Protein AF-U2QT17-F1 (afdb_monomer_lite)

Secondary structure (DSSP, 8-state):
--STTTTTSSSS-S--PPPS----HHHHHHHHSHHHHHTSHHHHHHHHHHHHTT-S----

Structure (mmCIF, N/CA/C/O backbone):
data_AF-U2QT17-F1
#
_entry.id   AF-U2QT17-F1
#
loop_
_atom_site.group_PDB
_atom_site.id
_atom_site.type_symbol
_atom_site.label_atom_id
_atom_site.label_alt_id
_atom_site.label_comp_id
_atom_site.label_asym_id
_atom_site.label_entity_id
_atom_site.label_seq_id
_atom_site.pdbx_PDB_ins_code
_atom_site.Cartn_x
_atom_site.Cartn_y
_atom_site.Cartn_z
_atom_site.occupancy
_atom_site.B_iso_or_equiv
_atom_site.auth_seq_id
_atom_site.auth_comp_id
_atom_site.auth_asym_id
_atom_site.auth_atom_id
_atom_site.pdbx_PDB_model_num
ATOM 1 N N . MET A 1 1 ? 10.037 -22.182 -49.202 1.00 51.12 1 MET A N 1
ATOM 2 C CA . MET A 1 1 ? 9.203 -21.910 -48.003 1.00 51.12 1 MET A CA 1
ATOM 3 C C . MET A 1 1 ? 9.887 -20.908 -47.059 1.00 51.12 1 MET A C 1
ATOM 5 O O . MET A 1 1 ? 10.231 -21.270 -45.946 1.00 51.12 1 MET A O 1
ATOM 9 N N . VAL A 1 2 ? 10.120 -19.652 -47.473 1.00 54.84 2 VAL A N 1
ATOM 10 C CA . VAL A 1 2 ? 10.788 -18.656 -46.587 1.00 54.84 2 VAL A CA 1
ATOM 11 C C . VAL A 1 2 ? 10.142 -17.257 -46.630 1.00 5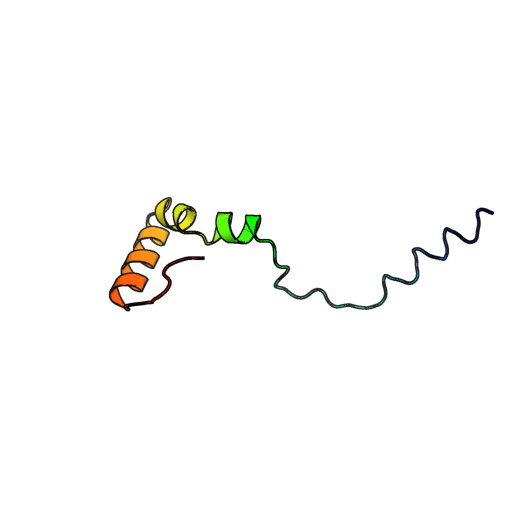4.84 2 VAL A C 1
ATOM 13 O O . VAL A 1 2 ? 10.311 -16.465 -45.710 1.00 54.84 2 VAL A O 1
ATOM 16 N N . ILE A 1 3 ? 9.300 -16.963 -47.631 1.00 50.88 3 ILE A N 1
ATOM 17 C CA . ILE A 1 3 ? 8.682 -15.631 -47.813 1.00 50.88 3 ILE A CA 1
ATOM 18 C C . ILE A 1 3 ? 7.290 -15.530 -47.141 1.00 50.88 3 ILE A C 1
ATOM 20 O O . ILE A 1 3 ? 6.801 -14.436 -46.856 1.00 50.88 3 ILE A O 1
ATOM 24 N N . THR A 1 4 ? 6.653 -16.658 -46.801 1.00 54.91 4 THR A N 1
ATOM 25 C CA . THR A 1 4 ? 5.340 -16.689 -46.121 1.00 54.91 4 THR A CA 1
ATOM 26 C C . THR A 1 4 ? 5.429 -16.509 -44.600 1.00 54.91 4 THR A C 1
ATOM 28 O O . THR A 1 4 ? 4.450 -16.101 -43.974 1.00 54.91 4 THR A O 1
ATOM 31 N N . SER A 1 5 ? 6.602 -16.715 -43.992 1.00 54.34 5 SER A N 1
ATOM 32 C CA . SER A 1 5 ? 6.798 -16.587 -42.537 1.00 54.34 5 SER A CA 1
ATOM 33 C C . SER A 1 5 ? 6.968 -15.132 -42.073 1.00 54.34 5 SER A C 1
ATOM 35 O O . SER A 1 5 ? 6.560 -14.782 -40.966 1.00 54.34 5 SER A O 1
ATOM 37 N N . ILE A 1 6 ? 7.499 -14.251 -42.931 1.00 55.94 6 ILE A N 1
ATOM 38 C CA . ILE A 1 6 ? 7.725 -12.828 -42.609 1.00 55.94 6 ILE A CA 1
ATOM 39 C C . ILE A 1 6 ? 6.409 -12.026 -42.641 1.00 55.94 6 ILE A C 1
ATOM 41 O O . ILE A 1 6 ? 6.239 -11.073 -41.878 1.00 55.94 6 ILE A O 1
ATOM 45 N N . LYS A 1 7 ? 5.435 -12.428 -43.470 1.00 51.12 7 LYS A N 1
ATOM 46 C CA . LYS A 1 7 ? 4.116 -11.769 -43.554 1.00 51.12 7 LYS A CA 1
ATOM 47 C C . LYS A 1 7 ? 3.144 -12.171 -42.431 1.00 51.12 7 LYS A C 1
ATOM 49 O O . LYS A 1 7 ? 2.159 -11.469 -42.226 1.00 51.12 7 LYS A O 1
ATOM 54 N N . ARG A 1 8 ? 3.424 -13.233 -41.655 1.00 53.69 8 ARG A N 1
ATOM 55 C CA . ARG A 1 8 ? 2.561 -13.679 -40.536 1.00 53.69 8 ARG A CA 1
ATOM 56 C C . ARG A 1 8 ? 2.771 -12.884 -39.241 1.00 53.69 8 ARG A C 1
ATOM 58 O O . ARG A 1 8 ? 1.825 -12.695 -38.489 1.00 53.69 8 ARG A O 1
ATOM 65 N N . LYS A 1 9 ? 3.988 -12.380 -38.998 1.00 51.44 9 LYS A N 1
ATOM 66 C CA . LYS A 1 9 ? 4.326 -11.581 -37.801 1.00 51.44 9 LYS A CA 1
ATOM 67 C C . LYS A 1 9 ? 3.904 -10.111 -37.882 1.00 51.44 9 LYS A C 1
ATOM 69 O O . LYS A 1 9 ? 3.834 -9.455 -36.854 1.00 51.44 9 LYS A O 1
ATOM 74 N N . ARG A 1 10 ? 3.617 -9.594 -39.081 1.00 55.72 10 ARG A N 1
ATOM 75 C CA . ARG A 1 10 ? 3.306 -8.169 -39.295 1.00 55.72 10 ARG A CA 1
ATOM 76 C C . ARG A 1 10 ? 1.824 -7.806 -39.135 1.00 55.72 10 ARG A C 1
ATOM 78 O O . ARG A 1 10 ? 1.511 -6.629 -39.120 1.00 55.72 10 ARG A O 1
ATOM 85 N N . LYS A 1 11 ? 0.926 -8.794 -39.012 1.00 51.44 11 LYS A N 1
ATOM 86 C CA . LYS A 1 11 ? -0.539 -8.593 -39.011 1.00 51.44 11 LYS A CA 1
ATOM 87 C C . LYS A 1 11 ? -1.199 -8.667 -37.620 1.00 51.44 11 LYS A C 1
ATOM 89 O O . LYS A 1 11 ? -2.417 -8.701 -37.532 1.00 51.44 11 LYS A O 1
ATOM 94 N N . LEU A 1 12 ? -0.410 -8.730 -36.541 1.00 55.59 12 LEU A N 1
ATOM 95 C CA . LEU A 1 12 ? -0.905 -8.762 -35.149 1.00 55.59 12 LEU A CA 1
ATOM 96 C C . LEU A 1 12 ? -0.607 -7.474 -34.359 1.00 55.59 12 LEU A C 1
ATOM 98 O O . LEU A 1 12 ? -1.008 -7.362 -33.206 1.00 55.59 12 LEU A O 1
ATOM 102 N N . GLU A 1 13 ? 0.064 -6.504 -34.978 1.00 60.47 13 GLU A N 1
ATOM 103 C CA . GLU A 1 13 ? 0.423 -5.210 -34.384 1.00 60.47 13 GLU A CA 1
ATOM 104 C C . GLU A 1 13 ? -0.390 -4.081 -35.041 1.00 60.47 13 GLU A C 1
ATOM 106 O O . GLU A 1 13 ? 0.155 -3.095 -35.521 1.00 60.47 13 GLU A O 1
ATOM 111 N N . GLU A 1 14 ? -1.715 -4.229 -35.089 1.00 58.97 14 GLU A N 1
ATOM 112 C CA . GLU A 1 14 ? -2.623 -3.115 -35.377 1.00 58.97 14 GLU A CA 1
ATOM 113 C C . GLU A 1 14 ? -3.484 -2.828 -34.136 1.00 58.97 14 GLU A C 1
ATOM 115 O O . GLU A 1 14 ? -4.403 -3.564 -33.781 1.00 58.97 14 GLU A O 1
ATOM 120 N N . GLY A 1 15 ? -3.149 -1.733 -33.443 1.00 66.94 15 GLY A N 1
ATOM 121 C CA . GLY A 1 15 ? -4.156 -0.838 -32.866 1.00 66.94 15 GLY A CA 1
ATOM 122 C C . GLY A 1 15 ? -4.796 -1.169 -31.514 1.00 66.94 15 GLY A C 1
ATOM 123 O O . GLY A 1 15 ? -5.885 -0.668 -31.247 1.00 66.94 15 GLY A O 1
ATOM 124 N N . LYS A 1 16 ? -4.174 -1.941 -30.611 1.00 69.00 16 LYS A N 1
ATOM 125 C CA . LYS A 1 16 ? -4.721 -2.122 -29.246 1.00 69.00 16 LYS A CA 1
ATOM 126 C C . LYS A 1 16 ? -4.029 -1.199 -28.239 1.00 69.00 16 LYS A C 1
ATOM 128 O O . LYS A 1 16 ? -2.950 -1.514 -27.742 1.00 69.00 16 LYS A O 1
ATOM 133 N N . MET A 1 17 ? -4.657 -0.065 -27.905 1.00 83.81 17 MET A N 1
ATOM 134 C CA . MET A 1 17 ? -4.191 0.838 -26.838 1.00 83.81 17 MET A CA 1
ATOM 135 C C . MET A 1 17 ? -3.934 0.039 -25.551 1.00 83.81 17 MET A C 1
ATOM 137 O O . MET A 1 17 ? -4.860 -0.547 -24.973 1.00 83.81 17 MET A O 1
ATOM 141 N N . LYS A 1 18 ? -2.675 0.000 -25.096 1.00 81.56 18 LYS A N 1
ATOM 142 C CA . LYS A 1 18 ? -2.317 -0.693 -23.853 1.00 81.56 18 LYS A CA 1
ATOM 143 C C . LYS A 1 18 ? -3.005 0.006 -22.682 1.00 81.56 18 LYS A C 1
ATOM 145 O O . LYS A 1 18 ? -2.882 1.213 -22.499 1.00 81.56 18 LYS A O 1
ATOM 150 N N . ARG A 1 19 ? -3.747 -0.762 -21.882 1.00 89.12 19 ARG A N 1
ATOM 151 C CA . ARG A 1 19 ? -4.368 -0.257 -20.649 1.00 89.12 19 ARG A CA 1
ATOM 152 C C . ARG A 1 19 ? -3.290 0.007 -19.599 1.00 89.12 19 ARG A C 1
ATOM 154 O O . ARG A 1 19 ? -2.277 -0.690 -19.572 1.00 89.12 19 ARG A O 1
ATOM 161 N N . THR A 1 20 ? -3.517 0.987 -18.728 1.00 92.44 20 THR A N 1
ATOM 162 C CA . THR A 1 20 ? -2.561 1.389 -17.679 1.00 92.44 20 THR A CA 1
ATOM 163 C C . THR A 1 20 ? -2.284 0.261 -16.689 1.00 92.44 20 THR A C 1
ATOM 165 O O . THR A 1 20 ? -1.146 0.052 -16.273 1.00 92.44 20 THR A O 1
ATOM 168 N N . TYR A 1 21 ? -3.315 -0.510 -16.347 1.00 91.56 21 TYR A N 1
ATOM 169 C CA . TYR A 1 21 ? -3.168 -1.686 -15.510 1.00 91.56 21 TYR A CA 1
ATOM 170 C C . TYR A 1 21 ? -2.871 -2.922 -16.359 1.00 91.56 21 TYR A C 1
ATOM 172 O O . TYR A 1 21 ? -3.743 -3.453 -17.045 1.00 91.56 21 TYR A O 1
ATOM 180 N N . GLN A 1 22 ? -1.623 -3.379 -16.280 1.00 92.88 22 GLN A N 1
ATOM 181 C CA . GLN A 1 22 ? -1.187 -4.678 -16.785 1.00 92.88 22 GLN A CA 1
ATOM 182 C C . GLN A 1 22 ? -0.957 -5.598 -15.574 1.00 92.88 22 GLN A C 1
ATOM 184 O O . GLN A 1 22 ? 0.043 -5.425 -14.866 1.00 92.88 22 GLN A O 1
ATOM 189 N N . PRO A 1 23 ? -1.892 -6.518 -15.260 1.00 94.19 23 PRO A N 1
ATOM 190 C CA . PRO A 1 23 ? -1.868 -7.263 -14.008 1.00 94.19 23 PRO A CA 1
ATOM 191 C C . PRO A 1 23 ? -0.647 -8.178 -13.927 1.00 94.19 23 PRO A C 1
ATOM 193 O O . PRO A 1 23 ? -0.422 -9.041 -14.771 1.00 94.19 23 PRO A O 1
ATOM 196 N N . ASN A 1 24 ? 0.127 -8.023 -12.856 1.00 96.25 24 ASN A N 1
ATOM 197 C CA 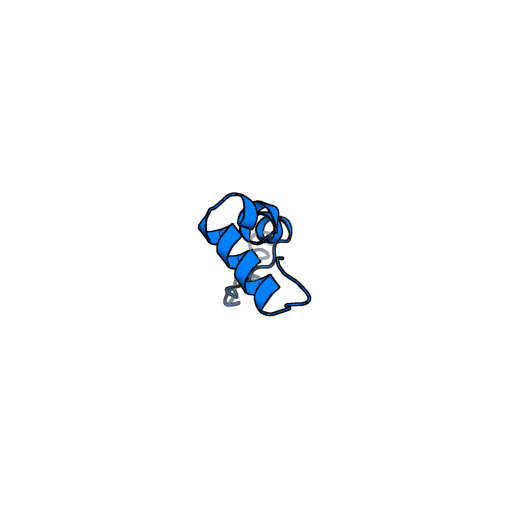. ASN A 1 24 ? 1.227 -8.917 -12.520 1.00 96.25 24 ASN A CA 1
ATOM 198 C C . ASN A 1 24 ? 1.237 -9.155 -11.006 1.00 96.25 24 ASN A C 1
ATOM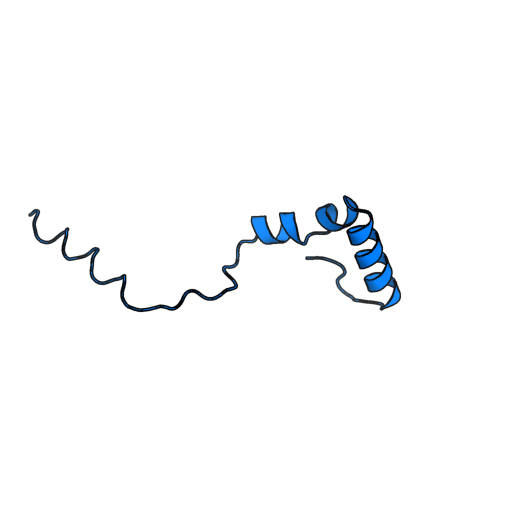 200 O O . ASN A 1 24 ? 1.549 -8.245 -10.234 1.00 96.25 24 ASN A O 1
ATOM 204 N N . LYS A 1 25 ? 0.923 -10.390 -10.590 1.00 95.06 25 LYS A N 1
ATOM 205 C CA . LYS A 1 25 ? 0.780 -10.773 -9.173 1.00 95.06 25 LYS A CA 1
ATOM 206 C C . LYS A 1 25 ? 2.054 -10.502 -8.366 1.00 95.06 25 LYS A C 1
ATOM 208 O O . LYS A 1 25 ? 1.986 -9.905 -7.296 1.00 95.06 25 LYS A O 1
ATOM 213 N N . ARG A 1 26 ? 3.231 -10.838 -8.911 1.00 96.12 26 ARG A N 1
ATOM 214 C CA . ARG A 1 26 ? 4.523 -10.621 -8.235 1.00 96.12 26 ARG A CA 1
ATOM 215 C C . ARG A 1 26 ? 4.792 -9.136 -7.998 1.00 96.12 26 ARG A C 1
ATOM 217 O O . ARG A 1 26 ? 5.213 -8.758 -6.906 1.00 96.12 26 ARG A O 1
ATOM 224 N N . LYS A 1 27 ? 4.542 -8.289 -9.006 1.00 95.44 27 LYS A N 1
ATOM 225 C CA . LYS A 1 27 ? 4.704 -6.831 -8.867 1.00 95.44 27 LYS A CA 1
ATOM 226 C C . LYS A 1 27 ? 3.703 -6.258 -7.863 1.00 95.44 27 LYS A C 1
ATOM 228 O O . LYS A 1 27 ? 4.095 -5.455 -7.021 1.00 95.44 27 LYS A O 1
ATOM 233 N N . HIS A 1 28 ? 2.453 -6.713 -7.909 1.00 95.62 28 HIS A N 1
ATOM 234 C CA . HIS A 1 28 ? 1.401 -6.259 -7.004 1.00 95.62 28 HIS A CA 1
ATOM 235 C C . HIS A 1 28 ? 1.755 -6.521 -5.533 1.00 95.62 28 HIS A C 1
ATOM 237 O O . HIS A 1 28 ? 1.793 -5.583 -4.738 1.00 95.62 28 HIS A O 1
ATOM 243 N N . SER A 1 29 ? 2.131 -7.756 -5.186 1.00 94.50 29 SER A N 1
ATOM 244 C CA . SER A 1 29 ? 2.504 -8.108 -3.811 1.00 94.50 29 SER A CA 1
ATOM 245 C C . SER A 1 29 ? 3.792 -7.415 -3.353 1.00 94.50 29 SER A C 1
ATOM 247 O O . SER A 1 29 ? 3.875 -6.982 -2.205 1.00 94.50 29 SER A O 1
ATOM 249 N N . LYS A 1 30 ? 4.788 -7.251 -4.239 1.00 95.38 30 LYS A N 1
ATOM 250 C CA . LYS A 1 30 ? 6.056 -6.583 -3.893 1.00 95.38 30 LYS A CA 1
ATOM 251 C C . LYS A 1 30 ? 5.877 -5.092 -3.601 1.00 95.38 30 LYS A C 1
ATOM 253 O O . LYS A 1 30 ? 6.547 -4.579 -2.714 1.00 95.38 30 LYS A O 1
ATOM 258 N N . VAL A 1 31 ? 5.015 -4.397 -4.344 1.00 95.50 31 VAL A N 1
ATOM 259 C CA . VAL A 1 31 ? 4.851 -2.937 -4.224 1.00 95.50 31 VAL A CA 1
ATOM 260 C C . VAL A 1 31 ? 3.755 -2.567 -3.222 1.00 95.50 31 VAL A C 1
ATOM 262 O O . VAL A 1 31 ? 3.909 -1.616 -2.456 1.00 95.50 31 VAL A O 1
ATOM 265 N N . HIS A 1 32 ? 2.640 -3.298 -3.206 1.00 95.88 32 HIS A N 1
ATOM 266 C CA . HIS A 1 32 ? 1.454 -2.922 -2.432 1.00 95.88 32 HIS A CA 1
ATOM 267 C C . HIS A 1 32 ? 1.159 -3.831 -1.237 1.00 95.88 32 HIS A C 1
ATOM 269 O O . HIS A 1 32 ? 0.308 -3.463 -0.419 1.00 95.88 32 HIS A O 1
ATOM 275 N N . GLY A 1 33 ? 1.846 -4.970 -1.123 1.00 96.75 33 GLY A N 1
ATOM 276 C CA . GLY A 1 33 ? 1.619 -5.948 -0.064 1.00 96.75 33 GLY A CA 1
ATOM 277 C C . GLY A 1 33 ? 2.039 -5.463 1.323 1.00 96.75 33 GLY A C 1
ATOM 278 O O . GLY A 1 33 ? 2.733 -4.454 1.487 1.00 96.75 33 GLY A O 1
ATOM 279 N N . PHE A 1 34 ? 1.636 -6.216 2.346 1.00 96.38 34 PHE A N 1
ATOM 280 C CA . PHE A 1 34 ? 1.822 -5.848 3.752 1.00 96.38 34 PHE A CA 1
ATOM 281 C C . PHE A 1 34 ? 3.281 -5.537 4.118 1.00 96.38 34 PHE A C 1
ATOM 283 O O . PHE A 1 34 ? 3.569 -4.508 4.731 1.00 96.38 34 PHE A O 1
ATOM 290 N N . ARG A 1 35 ? 4.218 -6.386 3.678 1.00 95.69 35 ARG A N 1
ATOM 291 C CA . ARG A 1 35 ? 5.657 -6.231 3.956 1.00 95.69 35 ARG A CA 1
ATOM 292 C C . ARG A 1 35 ? 6.208 -4.903 3.428 1.00 95.69 35 ARG A C 1
ATOM 294 O O . ARG A 1 35 ? 6.953 -4.230 4.131 1.00 95.69 35 ARG A O 1
ATOM 301 N N . ALA A 1 36 ? 5.789 -4.496 2.229 1.00 96.31 36 ALA A N 1
ATOM 302 C CA . ALA A 1 36 ? 6.198 -3.232 1.618 1.00 96.31 36 ALA A CA 1
ATOM 303 C C . ALA A 1 36 ? 5.621 -2.010 2.348 1.00 96.31 36 ALA A C 1
ATOM 305 O O . ALA A 1 36 ? 6.231 -0.944 2.382 1.00 96.31 36 ALA A O 1
ATOM 306 N N . ARG A 1 37 ? 4.446 -2.152 2.972 1.00 96.62 37 ARG A N 1
ATOM 307 C CA . ARG A 1 37 ? 3.885 -1.106 3.834 1.00 96.62 37 ARG A CA 1
ATOM 308 C C . ARG A 1 37 ? 4.622 -1.025 5.171 1.00 96.62 37 ARG A C 1
ATOM 310 O O . ARG A 1 37 ? 4.858 0.073 5.655 1.00 96.62 37 ARG A O 1
ATOM 317 N N . MET A 1 38 ? 5.031 -2.150 5.748 1.00 96.75 38 MET A N 1
ATOM 318 C CA . MET A 1 38 ? 5.733 -2.157 7.036 1.00 96.75 38 MET A CA 1
ATOM 319 C C . MET A 1 38 ? 7.167 -1.614 6.968 1.00 96.75 38 MET A C 1
ATOM 321 O O . MET A 1 38 ? 7.636 -1.059 7.959 1.00 96.75 38 MET A O 1
ATOM 325 N N . SER A 1 39 ? 7.845 -1.723 5.821 1.00 97.00 39 SER A N 1
ATOM 326 C CA . SER A 1 39 ? 9.249 -1.303 5.679 1.00 97.00 39 SER A CA 1
ATOM 327 C C . SER A 1 39 ? 9.476 0.205 5.829 1.00 97.00 39 SER A C 1
ATOM 329 O O . SER A 1 39 ? 10.563 0.627 6.205 1.00 97.00 39 SER A O 1
ATOM 331 N N . THR A 1 40 ? 8.463 1.034 5.560 1.00 97.56 40 THR A N 1
ATOM 332 C CA . THR A 1 40 ? 8.582 2.499 5.599 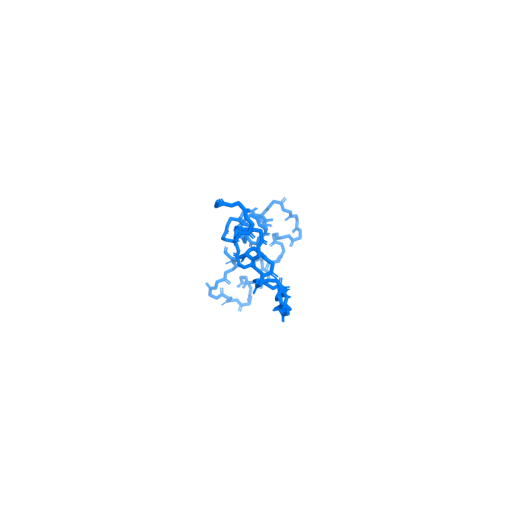1.00 97.56 40 THR A CA 1
ATOM 333 C C . THR A 1 40 ? 7.754 3.098 6.733 1.00 97.56 40 THR A C 1
ATOM 335 O O . THR A 1 40 ? 6.705 2.574 7.112 1.00 97.56 40 THR A O 1
ATOM 338 N N . LYS A 1 41 ? 8.182 4.249 7.270 1.00 97.75 41 LYS A N 1
ATOM 339 C CA . LYS A 1 41 ? 7.396 5.013 8.261 1.00 97.75 41 LYS A CA 1
ATOM 340 C C . LYS A 1 41 ? 6.008 5.372 7.709 1.00 97.75 41 LYS A C 1
ATOM 342 O O . LYS A 1 41 ? 4.992 5.127 8.354 1.00 97.75 41 LYS A O 1
ATOM 347 N N . ASN A 1 42 ? 5.959 5.860 6.471 1.00 97.50 42 ASN A N 1
ATOM 348 C CA . ASN A 1 42 ? 4.709 6.265 5.826 1.00 97.50 42 ASN A CA 1
ATOM 349 C C . ASN A 1 42 ? 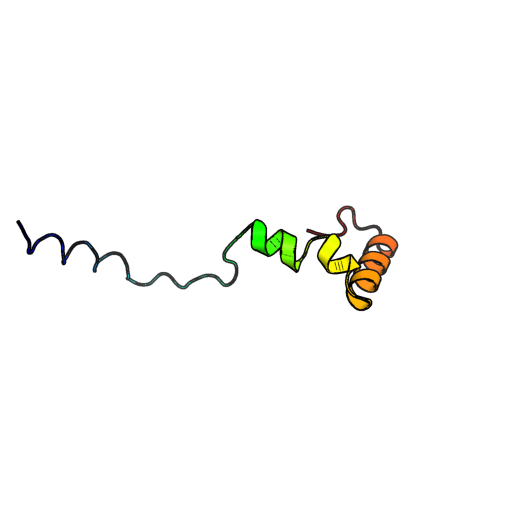3.773 5.079 5.560 1.00 97.50 42 ASN A C 1
ATOM 351 O O . ASN A 1 42 ? 2.559 5.203 5.731 1.00 97.50 42 ASN A O 1
ATOM 355 N N . GLY A 1 43 ? 4.308 3.914 5.188 1.00 97.25 43 GLY A N 1
ATOM 356 C CA . GLY A 1 43 ? 3.495 2.719 4.986 1.00 97.25 43 GLY A CA 1
ATOM 357 C C . GLY A 1 43 ? 2.886 2.179 6.287 1.00 97.25 43 GLY A C 1
ATOM 358 O O . GLY A 1 43 ? 1.710 1.806 6.288 1.00 97.25 43 GLY A O 1
ATOM 359 N N . ARG A 1 44 ? 3.609 2.245 7.415 1.00 97.62 44 ARG A N 1
ATOM 360 C CA . ARG A 1 44 ? 3.053 1.938 8.748 1.00 97.62 44 ARG A CA 1
ATOM 361 C C . ARG A 1 44 ? 1.893 2.872 9.105 1.00 97.62 44 ARG A C 1
ATOM 363 O O . ARG A 1 44 ? 0.844 2.402 9.547 1.00 97.62 44 ARG A O 1
ATOM 370 N N . ASN A 1 45 ? 2.017 4.165 8.800 1.00 97.75 45 ASN A N 1
ATOM 371 C CA . ASN A 1 45 ? 0.940 5.143 9.000 1.00 97.75 45 ASN A CA 1
ATOM 372 C C . ASN A 1 45 ? -0.289 4.859 8.120 1.00 97.75 45 ASN A C 1
ATOM 374 O O . ASN A 1 45 ? -1.424 5.075 8.546 1.00 97.75 45 ASN A O 1
ATOM 378 N N . VAL A 1 46 ? -0.098 4.365 6.891 1.00 96.88 46 VAL A N 1
ATOM 379 C CA . VAL A 1 46 ? -1.212 3.917 6.035 1.00 96.88 46 VAL A CA 1
ATOM 380 C C . VAL A 1 46 ? -1.955 2.754 6.690 1.00 96.88 46 VAL A C 1
ATOM 382 O O . VAL A 1 46 ? -3.181 2.786 6.756 1.00 96.88 46 VAL A O 1
ATOM 385 N N . LEU A 1 47 ? -1.240 1.748 7.199 1.00 96.69 47 LEU A N 1
ATOM 386 C CA . LEU A 1 47 ? -1.864 0.601 7.862 1.00 96.69 47 LEU A CA 1
ATOM 387 C C . LEU A 1 47 ? -2.618 1.016 9.128 1.00 96.69 47 LEU A C 1
ATOM 389 O O . LEU A 1 47 ? -3.754 0.586 9.308 1.00 96.69 47 LEU A O 1
ATOM 393 N N . SER A 1 48 ? -2.033 1.890 9.953 1.00 97.25 48 SER A N 1
ATOM 394 C CA . SER A 1 48 ? -2.693 2.435 11.148 1.00 97.25 48 SER A CA 1
ATOM 395 C C . SER A 1 48 ? -4.023 3.115 10.799 1.00 97.25 48 SER A C 1
ATOM 397 O O . SER A 1 48 ? -5.071 2.727 11.309 1.00 97.25 48 SER A O 1
ATOM 399 N N . ARG A 1 49 ? -4.026 4.019 9.808 1.00 97.56 49 ARG A N 1
ATOM 400 C CA . ARG A 1 49 ? -5.256 4.680 9.336 1.00 97.56 49 ARG A CA 1
ATOM 401 C C . ARG A 1 49 ? -6.287 3.703 8.774 1.00 97.56 49 ARG A C 1
ATOM 403 O O . ARG A 1 49 ? -7.486 3.893 8.958 1.00 97.56 49 ARG A O 1
ATOM 410 N N . ARG A 1 50 ? -5.846 2.655 8.071 1.00 97.69 50 ARG A N 1
ATOM 411 C CA . ARG A 1 50 ? -6.758 1.635 7.529 1.00 97.69 50 ARG A CA 1
ATOM 412 C C . ARG A 1 50 ? -7.393 0.781 8.626 1.00 97.69 50 ARG A C 1
ATOM 414 O O . ARG A 1 50 ? -8.568 0.454 8.481 1.00 97.69 50 ARG A O 1
ATOM 421 N N . ARG A 1 51 ? -6.654 0.476 9.702 1.00 96.81 51 ARG A N 1
ATOM 422 C CA . ARG A 1 51 ? -7.183 -0.189 10.905 1.00 96.81 51 ARG A CA 1
ATOM 423 C C . ARG A 1 51 ? -8.161 0.703 11.655 1.00 96.81 51 ARG A C 1
ATOM 425 O O . ARG A 1 51 ? -9.259 0.251 11.933 1.00 96.81 51 ARG A O 1
ATOM 432 N N . ALA A 1 52 ? -7.807 1.968 11.883 1.00 97.75 52 ALA A N 1
ATOM 433 C CA . ALA A 1 52 ? -8.685 2.936 12.542 1.00 97.75 52 ALA A CA 1
ATOM 434 C C . ALA A 1 52 ? -10.015 3.119 11.790 1.00 97.75 52 ALA A C 1
ATOM 436 O O . ALA A 1 52 ? -11.068 3.222 12.403 1.00 97.75 52 ALA A O 1
ATOM 437 N N . LYS A 1 53 ? -9.986 3.082 10.450 1.00 97.19 53 LYS A N 1
ATOM 438 C CA . LYS A 1 53 ? -11.201 3.109 9.619 1.00 97.19 53 LYS A CA 1
ATOM 439 C C . LYS A 1 53 ? -11.996 1.787 9.631 1.00 97.19 53 LYS A C 1
ATOM 441 O O . LYS A 1 53 ? -13.092 1.749 9.087 1.00 97.19 53 LYS A O 1
ATOM 446 N N . GLY A 1 54 ? -11.445 0.692 10.156 1.00 97.19 54 GLY A N 1
ATOM 447 C CA . GLY A 1 54 ? -12.104 -0.620 10.168 1.00 97.19 54 GLY A CA 1
ATOM 448 C C . GLY A 1 54 ? -12.166 -1.304 8.797 1.00 97.19 54 GLY A C 1
ATOM 449 O O . GLY A 1 54 ? -13.107 -2.034 8.497 1.00 97.19 54 GLY A O 1
ATOM 450 N N . ARG A 1 55 ? -11.192 -1.064 7.905 1.00 97.12 55 ARG A N 1
ATOM 451 C CA . ARG A 1 55 ? -11.186 -1.712 6.580 1.00 97.12 55 ARG A CA 1
ATOM 452 C C . ARG A 1 55 ? -10.994 -3.227 6.735 1.00 97.12 55 ARG A C 1
ATOM 454 O O . ARG A 1 55 ? -9.955 -3.648 7.232 1.00 97.12 55 ARG A O 1
ATOM 461 N N . LYS A 1 56 ? -11.916 -4.027 6.180 1.00 95.25 56 LYS A N 1
ATOM 462 C CA . LYS A 1 56 ? -11.835 -5.505 6.143 1.00 95.25 56 LYS A CA 1
ATOM 463 C C . LYS A 1 56 ? -10.506 -6.029 5.580 1.00 95.25 56 LYS A C 1
ATOM 465 O O . LYS A 1 56 ? -9.984 -7.029 6.050 1.00 95.25 56 LYS A O 1
ATOM 470 N N . VAL A 1 57 ? -9.951 -5.342 4.579 1.00 95.88 57 VAL A N 1
ATOM 471 C CA . VAL A 1 57 ? -8.668 -5.693 3.949 1.00 95.88 57 VAL A CA 1
ATOM 472 C C . VAL A 1 57 ? -7.710 -4.507 4.047 1.00 95.88 57 VAL A C 1
ATOM 474 O O . VAL A 1 57 ? -8.029 -3.396 3.609 1.00 95.88 57 VAL A O 1
ATOM 477 N N . LEU A 1 58 ? -6.525 -4.719 4.624 1.00 92.12 58 LEU A N 1
ATOM 478 C CA . LEU A 1 58 ? -5.573 -3.645 4.941 1.00 92.12 58 LEU A CA 1
ATOM 479 C C . LEU A 1 58 ? -4.502 -3.421 3.867 1.00 92.12 58 LEU A C 1
ATOM 481 O O . LE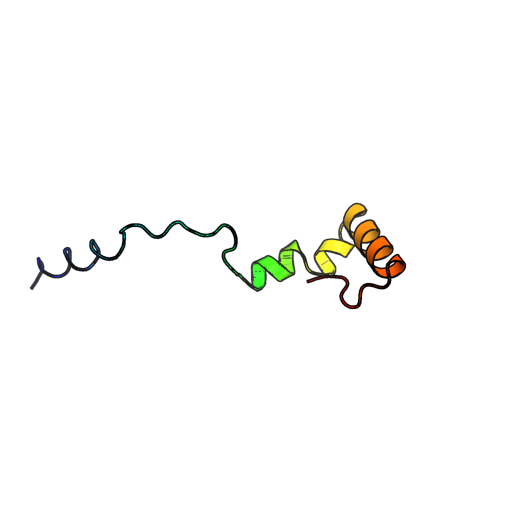U A 1 58 ? -4.121 -2.276 3.636 1.00 92.12 58 LEU A O 1
ATOM 485 N N . SER A 1 59 ? -4.046 -4.463 3.184 1.00 92.25 59 SER A N 1
ATOM 486 C CA . SER A 1 59 ? -3.112 -4.368 2.060 1.00 92.25 59 SER A CA 1
ATOM 487 C C . SER A 1 59 ? -3.544 -5.296 0.934 1.00 92.25 59 SER A C 1
ATOM 489 O O . SER A 1 59 ? -4.452 -6.103 1.121 1.00 92.25 59 SER A O 1
ATOM 491 N N . ALA A 1 60 ? -2.883 -5.145 -0.212 1.00 86.88 60 ALA A N 1
ATOM 492 C CA . ALA A 1 60 ? -2.885 -6.146 -1.270 1.00 86.88 60 ALA A CA 1
ATOM 493 C C . ALA A 1 60 ? -2.369 -7.503 -0.774 1.00 86.88 60 ALA A C 1
ATOM 495 O O . ALA A 1 60 ? -1.563 -7.491 0.196 1.00 86.88 60 ALA A O 1
#

Sequence (60 aa):
MVITSIKRKRKLEEGKMKRTYQPNKRKHSKVHGFRARMSTKNGRNVLSRRRAKGRKVLSA

pLDDT: mean 84.62, std 17.72, range [50.88, 97.75]

Foldseek 3Di:
DPPVVVVVVVPPPPDDDDDPDDDDPVVQCCCWNPVNLVVDPVSVVQQVVCVVVVPPDRTD

Radius of gyration: 21.55 Å; chains: 1; bounding box: 23×28×60 Å

Organism: NCBI:txid1321820

InterPro domains:
  IPR000271 Large ribosomal subunit protein bL34 [MF_00391] (17-60)
  IPR000271 Large ribosomal subunit protein bL34 [PF00468] (17-60)
  IPR000271 Large ribosomal subunit protein bL34 [PTHR14503] (10-60)
  IPR000271 Large ribosomal subunit protein bL34 [TIGR01030] (17-60)
  IPR020939 Large ribosomal subunit protein bL34, conserved site [PS00784] (18-37)